Protein AF-A0A3B8HS08-F1 (afdb_monomer_lite)

Sequence (145 aa):
KSNIVFNYGSCTIPKHLRDIIITEYGIADVRGKPEKEVIAEMINIADSRFQKQLLAQAKKAGKIPLDYEIPPEYRNNTPERLQELLAPYQAQGYFPPFPFGTDFSPEDLQLAGSMKALNARLSSSPVKTVIGLLAELFRSIPASA

Radius of gyration: 22.44 Å; chains: 1; bounding box: 60×34×55 Å

Foldseek 3Di:
DWPQDLDDPDCPDDPQNDAWDDDPLGIQGCHPNQQQSSLLSSLLSIALVCSVVSVVVCVVVVRYDPPDDNPPSSNHRHPVVVCVVCVVVVVVVNDDVCNPDDPDDPVNVVVVVVVVVLVVCCVVPVVVSVVVVVVVVPDDDDPDD

pLDDT: mean 92.35, std 6.87, range [48.19, 98.38]

Secondary structure (DSSP, 8-state):
--SS-S--S--SS-GGG--EEEETTEEEE-TT--HHHHHHHHHHTS-HHHHHHHHHHHHHTTSS-TT----GGGTT--HHHHHHHHHHHHHTTSS-S-TT--S--HHHHHHHHHHHHHHHHHHH-HHHHHHHHHHHHTSPPPS--

Structure (mmCIF, N/CA/C/O backbone):
data_AF-A0A3B8HS08-F1
#
_entry.id   AF-A0A3B8HS08-F1
#
loop_
_atom_site.group_PDB
_atom_site.id
_atom_site.type_symbol
_atom_site.label_atom_id
_atom_site.label_alt_id
_atom_site.label_comp_id
_atom_site.label_asym_id
_atom_site.label_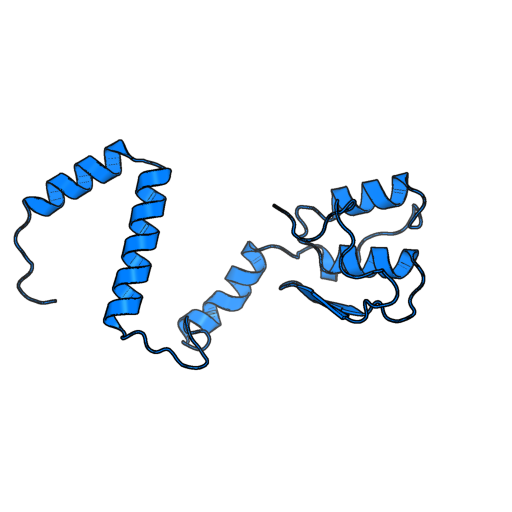entity_id
_atom_site.label_seq_id
_atom_site.pdbx_PDB_ins_code
_atom_site.Cartn_x
_atom_site.Cartn_y
_atom_site.Cartn_z
_atom_site.occupancy
_atom_site.B_iso_or_equiv
_atom_site.auth_seq_id
_atom_site.auth_comp_id
_atom_site.auth_asym_id
_atom_site.auth_atom_id
_atom_site.pdbx_PDB_model_num
ATOM 1 N N . LYS A 1 1 ? 7.173 6.626 0.787 1.00 82.06 1 LYS A N 1
ATOM 2 C CA . LYS A 1 1 ? 6.053 7.566 1.057 1.00 82.06 1 LYS A CA 1
ATOM 3 C C . LYS A 1 1 ? 4.760 6.775 0.898 1.00 82.06 1 LYS A C 1
ATOM 5 O O . LYS A 1 1 ? 4.703 6.012 -0.052 1.00 82.06 1 LYS A O 1
ATOM 10 N N . SER A 1 2 ? 3.798 6.890 1.816 1.00 89.94 2 SER A N 1
ATOM 11 C CA . SER A 1 2 ? 2.518 6.166 1.717 1.00 89.94 2 SER A CA 1
ATOM 12 C C . SER A 1 2 ? 1.505 6.946 0.879 1.00 89.94 2 SER A C 1
ATOM 14 O O . SER A 1 2 ? 1.434 8.170 1.011 1.00 89.94 2 SER A O 1
ATOM 16 N N . ASN A 1 3 ? 0.714 6.239 0.067 1.00 92.06 3 ASN A N 1
ATOM 17 C CA . ASN A 1 3 ? -0.454 6.802 -0.621 1.00 92.06 3 ASN A CA 1
ATOM 18 C C . ASN A 1 3 ? -1.690 6.843 0.292 1.00 92.06 3 ASN A C 1
ATOM 20 O O . ASN A 1 3 ? -2.518 7.742 0.168 1.00 92.06 3 ASN A O 1
ATOM 24 N N . ILE A 1 4 ? -1.790 5.914 1.249 1.00 95.12 4 ILE A N 1
ATOM 25 C CA . ILE A 1 4 ? -2.830 5.929 2.281 1.00 95.12 4 ILE A CA 1
ATOM 26 C C . ILE A 1 4 ? -2.312 6.731 3.472 1.00 95.12 4 ILE A C 1
ATOM 28 O O . ILE A 1 4 ? -1.302 6.384 4.091 1.00 95.12 4 ILE A O 1
ATOM 32 N N . VAL A 1 5 ? -3.003 7.826 3.773 1.00 94.44 5 VAL A N 1
ATOM 33 C CA . VAL A 1 5 ? -2.653 8.769 4.837 1.00 94.44 5 VAL A CA 1
ATOM 34 C C . VAL A 1 5 ? -3.840 8.969 5.766 1.00 94.44 5 VAL A C 1
ATOM 36 O O . VAL A 1 5 ? -4.988 8.932 5.332 1.00 94.44 5 VAL A O 1
ATOM 39 N N . PHE A 1 6 ? -3.563 9.211 7.046 1.00 93.88 6 PHE A N 1
ATOM 40 C CA . PHE A 1 6 ? -4.616 9.440 8.035 1.00 93.88 6 PHE A CA 1
ATOM 41 C C . PHE A 1 6 ? -5.350 10.770 7.810 1.00 93.88 6 PHE A C 1
ATOM 43 O O . PHE A 1 6 ? -6.572 10.823 7.881 1.00 93.88 6 PHE A O 1
ATOM 50 N N . ASN A 1 7 ? -4.604 11.830 7.478 1.00 89.25 7 ASN A N 1
ATOM 51 C CA . ASN A 1 7 ? -5.149 13.147 7.162 1.00 89.25 7 ASN A CA 1
ATOM 52 C C . ASN A 1 7 ? -4.743 13.546 5.743 1.00 89.25 7 ASN A C 1
ATOM 54 O O . ASN A 1 7 ? -3.553 13.600 5.428 1.00 89.25 7 ASN A O 1
ATOM 58 N N . TYR A 1 8 ? -5.731 13.854 4.907 1.00 87.56 8 TYR A N 1
ATOM 59 C CA . TYR A 1 8 ? -5.532 14.374 3.557 1.00 87.56 8 TYR A CA 1
ATOM 60 C C . TYR A 1 8 ? -5.967 15.842 3.508 1.00 87.56 8 TYR A C 1
ATOM 62 O O . TYR A 1 8 ? -7.052 16.178 3.974 1.00 87.56 8 TYR A O 1
ATOM 70 N N . GLY A 1 9 ? -5.105 16.715 2.980 1.00 83.25 9 GLY A N 1
ATOM 71 C CA . GLY A 1 9 ? -5.268 18.173 3.074 1.00 83.25 9 GLY A CA 1
ATOM 72 C C . GLY A 1 9 ? -6.376 18.778 2.207 1.00 83.25 9 GLY A C 1
ATOM 73 O O . GLY A 1 9 ? -6.766 19.913 2.455 1.00 83.25 9 GLY A O 1
ATOM 74 N N . SER A 1 10 ? -6.904 18.037 1.228 1.00 86.44 10 SER A N 1
ATOM 75 C CA . SER A 1 10 ? -7.900 18.551 0.278 1.00 86.44 10 SER A CA 1
ATOM 76 C C . SER A 1 10 ? -8.921 17.472 -0.062 1.00 86.44 10 SER A C 1
ATOM 78 O O . SER A 1 10 ? -8.574 16.489 -0.688 1.00 86.44 10 SER A O 1
ATOM 80 N N . CYS A 1 11 ? -10.194 17.600 0.304 1.00 84.44 11 CYS A N 1
ATOM 81 C CA . CYS A 1 11 ? -11.174 16.557 -0.022 1.00 84.44 11 CYS A CA 1
ATOM 82 C C . CYS A 1 11 ? -11.758 16.748 -1.433 1.00 84.44 11 CYS A C 1
ATOM 84 O O . CYS A 1 11 ? -12.715 17.498 -1.597 1.00 84.44 11 CYS A O 1
ATOM 86 N N . THR A 1 12 ? -11.210 16.063 -2.444 1.00 88.62 12 THR A N 1
ATOM 87 C CA . THR A 1 12 ? -11.779 16.074 -3.809 1.00 88.62 12 THR A CA 1
ATOM 88 C C . THR A 1 12 ? -12.966 15.117 -3.954 1.00 88.62 12 THR A C 1
ATOM 90 O O . THR A 1 12 ? -13.954 15.463 -4.590 1.00 88.62 12 THR A O 1
ATOM 93 N N . ILE A 1 13 ? -12.895 13.926 -3.341 1.00 89.88 13 ILE A N 1
ATOM 94 C CA . ILE A 1 13 ? -13.980 12.930 -3.348 1.00 89.88 13 ILE A CA 1
ATOM 95 C C . ILE A 1 13 ? -14.426 12.670 -1.902 1.00 89.88 13 ILE A C 1
ATOM 97 O O . ILE A 1 13 ? -13.644 12.111 -1.119 1.00 89.88 13 ILE A O 1
ATOM 101 N N . PRO A 1 14 ? -15.654 13.055 -1.510 1.00 89.12 14 PRO A N 1
ATOM 102 C CA . PRO A 1 14 ? -16.158 12.859 -0.157 1.00 89.12 14 PRO A CA 1
ATOM 103 C C . PRO A 1 14 ? -16.411 11.381 0.153 1.00 89.12 14 PRO A C 1
ATOM 105 O O . PRO A 1 14 ? -16.593 10.558 -0.739 1.00 89.12 14 PRO A O 1
ATOM 108 N N . LYS A 1 15 ? -16.454 11.043 1.449 1.00 86.50 15 LYS A N 1
ATOM 109 C CA . LYS A 1 15 ? -16.542 9.651 1.927 1.00 86.50 15 LYS A CA 1
ATOM 110 C C . LYS A 1 15 ? -17.718 8.847 1.355 1.00 86.50 15 LYS A C 1
ATOM 112 O O . LYS A 1 15 ? -17.576 7.653 1.166 1.00 86.50 15 LYS A O 1
ATOM 117 N N . HIS A 1 16 ? -18.852 9.493 1.084 1.00 88.69 16 HIS A N 1
ATOM 118 C CA . HIS A 1 16 ? -20.079 8.841 0.614 1.00 88.69 16 HIS A CA 1
ATOM 119 C C . HIS A 1 16 ? -20.091 8.563 -0.897 1.00 88.69 16 HIS A C 1
ATOM 121 O O . HIS A 1 16 ? -21.007 7.909 -1.372 1.00 88.69 16 HIS A O 1
ATOM 127 N N . LEU A 1 17 ? -19.098 9.063 -1.642 1.00 92.56 17 LEU A N 1
ATOM 128 C CA . LEU A 1 17 ? -18.910 8.775 -3.069 1.00 92.56 17 LEU A CA 1
ATOM 129 C C . LEU A 1 17 ? -17.775 7.771 -3.311 1.00 92.56 17 LEU A C 1
ATOM 131 O O . LEU A 1 17 ? -17.353 7.572 -4.447 1.00 92.56 17 LEU A O 1
ATOM 135 N N . ARG A 1 18 ? -17.225 7.185 -2.242 1.00 92.94 18 ARG A N 1
ATOM 136 C CA . ARG A 1 18 ? -16.176 6.170 -2.329 1.00 92.94 18 ARG A CA 1
ATOM 137 C C . ARG A 1 18 ? -16.827 4.807 -2.191 1.00 92.94 18 ARG A C 1
ATOM 139 O O . ARG A 1 18 ? -17.528 4.566 -1.215 1.00 92.94 18 ARG A O 1
ATOM 146 N N . ASP A 1 19 ? -16.535 3.942 -3.148 1.00 96.25 19 ASP A N 1
ATOM 147 C CA . ASP A 1 19 ? -17.073 2.588 -3.187 1.00 96.25 19 ASP A CA 1
ATOM 148 C C . ASP A 1 19 ? -15.962 1.556 -3.068 1.00 96.25 19 ASP A C 1
ATOM 150 O O . ASP A 1 19 ? -15.912 0.808 -2.103 1.00 96.25 19 ASP A O 1
ATOM 154 N N . ILE A 1 20 ? -15.051 1.551 -4.040 1.00 97.69 20 ILE A N 1
ATOM 155 C CA . ILE A 1 20 ? -13.972 0.577 -4.146 1.00 97.69 20 ILE A CA 1
ATOM 156 C C . ILE A 1 20 ? -12.654 1.337 -4.220 1.00 97.69 20 ILE A C 1
ATOM 158 O O . ILE A 1 20 ? -12.480 2.210 -5.074 1.00 97.69 20 ILE A O 1
ATOM 162 N N . ILE A 1 21 ? -11.727 1.011 -3.324 1.00 97.06 21 ILE A N 1
ATOM 163 C CA . ILE A 1 21 ? -10.361 1.529 -3.342 1.00 97.06 21 ILE A CA 1
ATOM 164 C C . ILE A 1 21 ? -9.433 0.363 -3.643 1.00 97.06 21 ILE A C 1
ATOM 166 O O . ILE A 1 21 ? -9.526 -0.689 -3.018 1.00 97.06 21 ILE A O 1
ATOM 170 N N . ILE A 1 22 ? -8.538 0.558 -4.604 1.00 97.88 22 ILE A N 1
ATOM 171 C CA . ILE A 1 22 ? -7.616 -0.475 -5.064 1.00 97.88 22 ILE A CA 1
ATOM 172 C C . ILE A 1 22 ? -6.194 0.036 -4.866 1.00 97.88 22 ILE A C 1
ATOM 174 O O . ILE A 1 22 ? -5.866 1.154 -5.270 1.00 97.88 22 ILE A O 1
ATOM 178 N N . THR A 1 23 ? -5.361 -0.793 -4.250 1.00 97.62 23 THR A N 1
ATOM 179 C CA . THR A 1 23 ? -3.902 -0.659 -4.267 1.00 97.62 23 THR A CA 1
ATOM 180 C C . THR A 1 23 ? -3.305 -1.914 -4.887 1.00 97.62 23 THR A C 1
ATOM 182 O O . THR A 1 23 ? -3.998 -2.896 -5.155 1.00 97.62 23 THR A O 1
ATOM 185 N N . GLU A 1 24 ? -1.993 -1.917 -5.078 1.00 95.50 24 GLU A N 1
ATOM 186 C CA . GLU A 1 24 ? -1.241 -3.114 -5.441 1.00 95.50 24 GLU A CA 1
ATOM 187 C C . GLU A 1 24 ? -1.346 -4.241 -4.392 1.00 95.50 24 GLU A C 1
ATOM 189 O O . GLU A 1 24 ? -1.027 -5.390 -4.691 1.00 95.50 24 GLU A O 1
ATOM 194 N N . TYR A 1 25 ? -1.803 -3.924 -3.174 1.00 96.88 25 TYR A N 1
ATOM 195 C CA . TYR A 1 25 ? -1.918 -4.867 -2.063 1.00 96.88 25 TYR A CA 1
ATOM 196 C C . TYR A 1 25 ? -3.321 -5.451 -1.883 1.00 96.88 25 TYR A C 1
ATOM 198 O O . TYR A 1 25 ? -3.486 -6.396 -1.115 1.00 96.88 25 TYR A O 1
ATOM 206 N N . GLY A 1 26 ? -4.338 -4.910 -2.559 1.00 96.81 26 GLY A N 1
ATOM 207 C CA . GLY A 1 26 ? -5.688 -5.450 -2.469 1.00 96.81 26 GLY A CA 1
ATOM 208 C C . GLY A 1 26 ? -6.793 -4.453 -2.786 1.00 96.81 26 GLY A C 1
ATOM 209 O O . GLY A 1 26 ? -6.570 -3.359 -3.307 1.00 96.81 26 GLY A O 1
ATOM 210 N N . ILE A 1 27 ? -8.012 -4.873 -2.456 1.00 98.19 27 ILE A N 1
ATOM 211 C CA . ILE A 1 27 ? -9.250 -4.154 -2.738 1.00 98.19 27 ILE A CA 1
ATOM 212 C C . ILE A 1 27 ? -9.971 -3.906 -1.415 1.00 98.19 27 ILE A C 1
ATOM 214 O O . ILE A 1 27 ? -10.312 -4.852 -0.712 1.00 98.19 27 ILE A O 1
ATOM 218 N N . ALA A 1 28 ? -10.221 -2.640 -1.104 1.00 97.94 28 ALA A N 1
ATOM 219 C CA . ALA A 1 28 ? -11.093 -2.225 -0.017 1.00 97.94 28 ALA A CA 1
ATOM 220 C C . ALA A 1 28 ? -12.460 -1.865 -0.598 1.00 97.94 28 ALA A C 1
ATOM 222 O O . ALA A 1 28 ? -12.619 -0.819 -1.235 1.00 97.94 28 ALA A O 1
ATOM 223 N N . ASP A 1 29 ? -13.449 -2.723 -0.363 1.00 97.56 29 ASP A N 1
ATOM 224 C CA . ASP A 1 29 ? -14.852 -2.368 -0.561 1.00 97.56 29 ASP A CA 1
ATOM 225 C C . ASP A 1 29 ? -15.326 -1.582 0.661 1.00 97.56 29 ASP A C 1
ATOM 227 O O . ASP A 1 29 ? -15.301 -2.095 1.778 1.00 97.56 29 ASP A O 1
ATOM 231 N N . VAL A 1 30 ? -15.712 -0.325 0.472 1.00 97.25 30 VAL A N 1
ATOM 232 C CA . VAL A 1 30 ? -16.140 0.582 1.546 1.00 97.25 30 VAL A CA 1
ATOM 233 C C . VAL A 1 30 ? -17.583 1.050 1.374 1.00 97.25 30 VAL A C 1
ATOM 235 O O . VAL A 1 30 ? -18.071 1.842 2.189 1.00 97.25 30 VAL A O 1
ATOM 238 N N . ARG A 1 31 ? -18.282 0.574 0.337 1.00 96.00 31 ARG A N 1
ATOM 239 C CA . ARG A 1 31 ? -19.624 1.047 -0.005 1.00 96.00 31 ARG A CA 1
ATOM 240 C C . ARG A 1 31 ? -20.597 0.754 1.135 1.00 96.00 31 ARG A C 1
ATOM 242 O O . ARG A 1 31 ? -20.811 -0.390 1.520 1.00 96.00 31 ARG A O 1
ATOM 249 N N . GLY A 1 32 ? -21.202 1.809 1.678 1.00 94.00 32 GLY A N 1
ATOM 250 C CA . GLY A 1 32 ? -22.189 1.701 2.757 1.00 94.00 32 GLY A CA 1
ATOM 251 C C . GLY A 1 32 ? -21.636 1.193 4.096 1.00 94.00 32 GLY A C 1
ATOM 252 O O . GLY A 1 32 ? -22.420 0.995 5.023 1.00 94.00 32 GLY A O 1
ATOM 253 N N . LYS A 1 33 ? -20.315 1.005 4.232 1.00 95.62 33 LYS A N 1
ATOM 254 C CA . LYS A 1 33 ? -19.707 0.508 5.471 1.00 95.62 33 LYS A CA 1
ATOM 255 C C . LYS A 1 33 ? -19.639 1.600 6.548 1.00 95.62 33 LYS A C 1
ATOM 257 O O . LYS A 1 33 ? -19.421 2.778 6.238 1.00 95.62 33 LYS A O 1
ATOM 262 N N . PRO A 1 34 ? -19.787 1.243 7.837 1.00 95.25 34 PRO A N 1
ATOM 263 C CA . PRO A 1 34 ? -19.567 2.175 8.935 1.00 95.25 34 PRO A CA 1
ATOM 264 C C . PRO A 1 34 ? -18.097 2.605 9.001 1.00 95.25 34 PRO A C 1
ATOM 266 O O . PRO A 1 34 ? -17.194 1.870 8.610 1.00 95.25 34 PRO A O 1
ATOM 269 N N . GLU A 1 35 ? -17.839 3.789 9.562 1.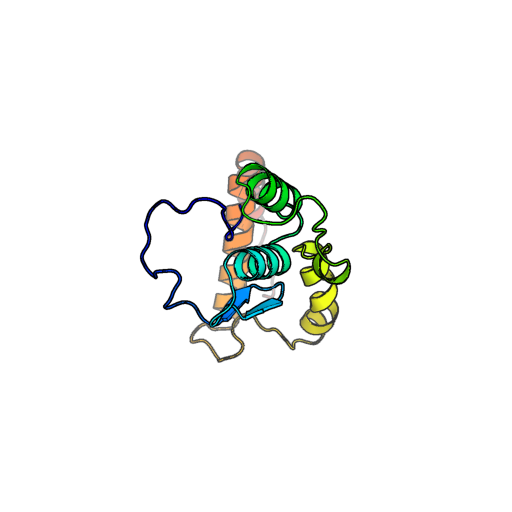00 94.19 35 GLU A N 1
ATOM 270 C CA . GLU A 1 35 ? -16.507 4.418 9.566 1.00 94.19 35 GLU A CA 1
ATOM 271 C C . GLU A 1 35 ? -15.392 3.495 10.096 1.00 94.19 35 GLU A C 1
ATOM 273 O O . GLU A 1 35 ? -14.313 3.453 9.511 1.00 94.19 35 GLU A O 1
ATOM 278 N N . LYS A 1 36 ? -15.666 2.704 11.145 1.00 96.88 36 LYS A N 1
ATOM 279 C CA . LYS A 1 36 ? -14.705 1.737 11.707 1.00 96.88 36 LYS A CA 1
ATOM 280 C C . LYS A 1 36 ? -14.260 0.679 10.689 1.00 96.88 36 LYS A C 1
ATOM 282 O O . LYS A 1 36 ? -13.092 0.309 10.662 1.00 96.88 36 LYS A O 1
ATOM 287 N N . GLU A 1 37 ? -15.188 0.205 9.858 1.00 97.44 37 GLU A N 1
ATOM 288 C CA . GLU A 1 37 ? -14.932 -0.824 8.851 1.00 97.44 37 GLU A CA 1
ATOM 289 C C . GLU A 1 37 ? -14.220 -0.207 7.657 1.00 97.44 37 GLU A C 1
ATOM 291 O O . GLU A 1 37 ? -13.226 -0.754 7.206 1.00 97.44 37 GLU A O 1
ATOM 296 N N . VAL A 1 38 ? -14.628 0.990 7.225 1.00 96.94 38 VAL A N 1
ATOM 297 C CA . VAL A 1 38 ? -13.894 1.746 6.197 1.00 96.94 38 VAL A CA 1
ATOM 298 C C . VAL A 1 38 ? -12.429 1.926 6.600 1.00 96.94 38 VAL A C 1
ATOM 300 O O . VAL A 1 38 ? -11.533 1.717 5.790 1.00 96.94 38 VAL A O 1
ATOM 303 N N . ILE A 1 39 ? -12.161 2.285 7.857 1.00 97.12 39 ILE A N 1
ATOM 304 C CA . ILE A 1 39 ? -10.791 2.450 8.356 1.00 97.12 39 ILE A CA 1
ATOM 305 C C . ILE A 1 39 ? -10.039 1.118 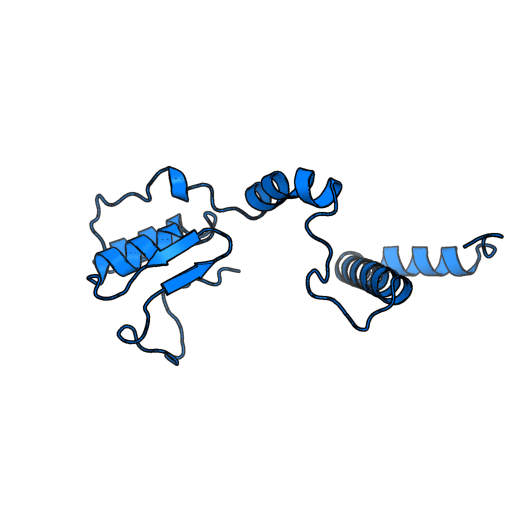8.382 1.00 97.12 39 ILE A C 1
ATOM 307 O O . ILE A 1 39 ? -8.884 1.082 7.960 1.00 97.12 39 ILE A O 1
ATOM 311 N N . ALA A 1 40 ? -10.675 0.041 8.847 1.00 98.12 40 ALA A N 1
ATOM 312 C CA . ALA A 1 40 ? -10.092 -1.298 8.837 1.00 98.12 40 ALA A CA 1
ATOM 313 C C . ALA A 1 40 ? -9.693 -1.727 7.414 1.00 98.12 40 ALA A C 1
ATOM 315 O O . ALA A 1 40 ? -8.533 -2.059 7.183 1.00 98.12 40 ALA A O 1
ATOM 316 N N . GLU A 1 41 ? -10.612 -1.617 6.454 1.00 98.06 41 GLU A N 1
ATOM 317 C CA . GLU A 1 41 ? -10.394 -1.960 5.043 1.00 98.06 41 GLU A CA 1
ATOM 318 C C . GLU A 1 41 ? -9.260 -1.132 4.422 1.00 98.06 41 GLU A C 1
ATOM 320 O O . GLU A 1 4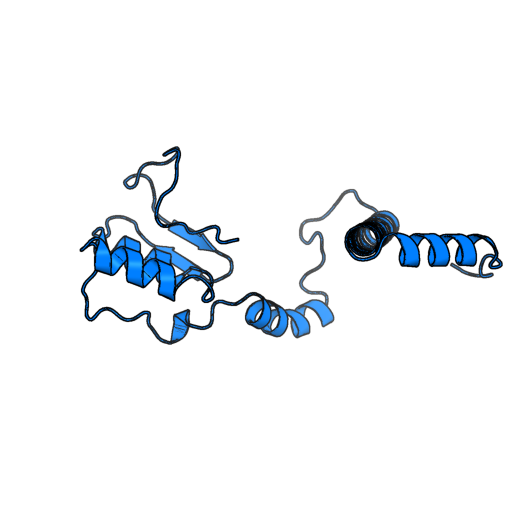1 ? -8.348 -1.675 3.801 1.00 98.06 41 GLU A O 1
ATOM 325 N N . MET A 1 42 ? -9.247 0.183 4.661 1.00 97.81 42 MET A N 1
ATOM 326 C CA . MET A 1 42 ? -8.186 1.067 4.165 1.00 97.81 42 MET A CA 1
ATOM 327 C C . MET A 1 42 ? -6.811 0.732 4.765 1.00 97.81 42 MET A C 1
ATOM 329 O O . MET A 1 42 ? -5.801 0.835 4.071 1.00 97.81 42 MET A O 1
ATOM 333 N N . ILE A 1 43 ? -6.742 0.332 6.039 1.00 98.06 43 ILE A N 1
ATOM 334 C CA . ILE A 1 43 ? -5.489 -0.120 6.665 1.00 98.06 43 ILE A CA 1
ATOM 335 C C . ILE A 1 43 ? -5.054 -1.471 6.077 1.00 98.06 43 ILE A C 1
ATOM 337 O O . ILE A 1 43 ? -3.864 -1.672 5.823 1.00 98.06 43 ILE A O 1
ATOM 341 N N . ASN A 1 44 ? -5.998 -2.375 5.819 1.00 98.38 44 ASN A N 1
ATOM 342 C CA . ASN A 1 44 ? -5.726 -3.706 5.278 1.00 98.38 44 ASN A CA 1
ATOM 343 C C . ASN A 1 44 ? -5.110 -3.660 3.873 1.00 98.38 44 ASN A C 1
ATOM 345 O O . ASN A 1 44 ? -4.289 -4.511 3.556 1.00 98.38 44 ASN A O 1
ATOM 349 N N . ILE A 1 45 ? -5.418 -2.641 3.064 1.00 98.06 45 ILE A N 1
ATOM 350 C CA . ILE A 1 45 ? -4.811 -2.444 1.733 1.00 98.06 45 ILE A CA 1
ATOM 351 C C . ILE A 1 45 ? -3.640 -1.443 1.723 1.00 98.06 45 ILE A C 1
ATOM 353 O O . ILE A 1 45 ? -3.146 -1.064 0.658 1.00 98.06 45 ILE A O 1
ATOM 357 N N . ALA A 1 46 ? -3.194 -0.981 2.895 1.00 98.06 46 ALA A N 1
ATOM 358 C CA . ALA A 1 46 ? -2.022 -0.121 3.019 1.00 98.06 46 ALA A CA 1
ATOM 359 C C . ALA A 1 46 ? -0.723 -0.933 3.020 1.00 98.06 46 ALA A C 1
ATOM 361 O O . ALA A 1 46 ? -0.690 -2.082 3.458 1.00 98.06 46 ALA A O 1
ATOM 362 N N . ASP A 1 47 ? 0.367 -0.288 2.605 1.00 97.94 47 ASP A N 1
ATOM 363 C CA . ASP A 1 47 ? 1.721 -0.821 2.749 1.00 97.94 47 ASP A CA 1
ATOM 364 C C . ASP A 1 47 ? 2.039 -1.077 4.236 1.00 97.94 47 ASP A C 1
ATOM 366 O O . ASP A 1 47 ? 1.864 -0.204 5.103 1.00 97.94 47 ASP A O 1
ATOM 370 N N . SER A 1 48 ? 2.514 -2.285 4.540 1.00 97.62 48 SER A N 1
ATOM 371 C CA . SER A 1 48 ? 2.744 -2.770 5.902 1.00 97.62 48 SER A CA 1
ATOM 372 C C . SER A 1 48 ? 3.769 -1.956 6.683 1.00 97.62 48 SER A C 1
ATOM 374 O O . SER A 1 48 ? 3.704 -1.915 7.916 1.00 97.62 48 SER A O 1
ATOM 376 N N . ARG A 1 49 ? 4.654 -1.218 6.001 1.00 97.38 49 ARG A N 1
ATOM 377 C CA . ARG A 1 49 ? 5.584 -0.273 6.642 1.00 97.38 49 ARG A CA 1
ATOM 378 C C . ARG A 1 49 ? 4.850 0.863 7.364 1.00 97.38 49 ARG A C 1
ATOM 380 O O . ARG A 1 49 ? 5.396 1.430 8.308 1.00 97.38 49 ARG A O 1
ATOM 387 N N . PHE A 1 50 ? 3.613 1.177 6.965 1.00 97.81 50 PHE A N 1
ATOM 388 C CA . PHE A 1 50 ? 2.808 2.278 7.517 1.00 97.81 50 PHE A CA 1
ATOM 389 C C . PHE A 1 50 ? 1.566 1.811 8.287 1.00 97.81 50 PHE A C 1
ATOM 391 O O . PHE A 1 50 ? 1.019 2.570 9.090 1.00 97.81 50 PHE A O 1
ATOM 398 N N . GLN A 1 51 ? 1.144 0.558 8.104 1.00 98.00 51 GLN A N 1
ATOM 399 C CA . GLN A 1 51 ? -0.027 -0.040 8.753 1.00 98.00 51 GLN A CA 1
ATOM 400 C C . GLN A 1 51 ? -0.076 0.168 10.274 1.00 98.00 51 GLN A C 1
ATOM 402 O O . GLN A 1 51 ? -1.092 0.614 10.809 1.00 98.00 51 GLN A O 1
ATOM 407 N N . LYS A 1 52 ? 1.033 -0.094 10.981 1.00 97.62 52 LYS A N 1
ATOM 408 C CA . LYS A 1 52 ? 1.098 0.063 12.448 1.00 97.62 52 LYS A CA 1
ATOM 409 C C . LYS A 1 52 ? 0.849 1.507 12.886 1.00 97.62 52 LYS A C 1
ATOM 411 O O . LYS A 1 52 ? 0.124 1.744 13.850 1.00 97.62 52 LYS A O 1
ATOM 416 N N . GLN A 1 53 ? 1.432 2.468 12.169 1.00 97.69 53 GLN A N 1
ATOM 417 C CA . GLN A 1 53 ? 1.256 3.889 12.456 1.00 97.69 53 GLN A CA 1
ATOM 418 C C . GLN A 1 53 ? -0.194 4.326 12.208 1.00 97.69 53 GLN A C 1
ATOM 420 O O . GLN A 1 53 ? -0.775 4.999 13.060 1.00 97.69 53 GLN A O 1
ATOM 425 N N . LEU A 1 54 ? -0.785 3.921 11.079 1.00 98.06 54 LEU A N 1
ATOM 426 C CA . LEU A 1 54 ? -2.178 4.231 10.741 1.00 98.06 54 LEU A CA 1
ATOM 427 C C . LEU A 1 54 ? -3.147 3.657 11.782 1.00 98.06 54 LEU A C 1
ATOM 429 O O . LEU A 1 54 ? -4.037 4.366 12.253 1.00 98.06 54 LEU A O 1
ATOM 433 N N . LEU A 1 55 ? -2.930 2.408 12.204 1.00 98.31 55 LEU A N 1
ATOM 434 C CA . LEU A 1 55 ? -3.741 1.777 13.240 1.00 98.31 55 LEU A CA 1
ATOM 435 C C . LEU A 1 55 ? -3.637 2.517 14.577 1.00 98.31 55 LEU A C 1
ATOM 437 O O . LEU A 1 55 ? -4.653 2.780 15.219 1.00 98.31 55 LEU A O 1
ATOM 441 N N . ALA A 1 56 ? -2.425 2.888 14.994 1.00 98.19 56 ALA A N 1
ATOM 442 C CA . ALA A 1 56 ? -2.220 3.642 16.228 1.00 98.19 56 ALA A CA 1
ATOM 443 C C . ALA A 1 56 ? -2.931 5.007 16.190 1.00 98.19 56 ALA A C 1
ATOM 445 O O . ALA A 1 56 ? -3.558 5.406 17.172 1.00 98.19 56 ALA A O 1
ATOM 446 N N . GLN A 1 57 ? -2.883 5.704 15.050 1.00 98.25 57 GLN A N 1
ATOM 447 C CA . GLN A 1 57 ? -3.596 6.969 14.852 1.00 98.25 57 GLN A CA 1
ATOM 448 C C . GLN A 1 57 ? -5.120 6.784 14.917 1.00 98.25 57 GLN A C 1
ATOM 450 O O . GLN A 1 57 ? -5.793 7.550 15.608 1.00 98.25 57 GLN A O 1
ATOM 455 N N . ALA A 1 58 ? -5.659 5.740 14.281 1.00 98.00 58 ALA A N 1
ATOM 456 C CA . ALA A 1 58 ? -7.086 5.424 14.321 1.00 98.00 58 ALA A CA 1
ATOM 457 C C . ALA A 1 58 ? -7.577 5.069 15.734 1.00 98.00 58 ALA A C 1
ATOM 459 O O . ALA A 1 58 ? -8.616 5.578 16.165 1.00 98.00 58 ALA A O 1
ATOM 460 N N . LYS A 1 59 ? -6.809 4.260 16.479 1.00 98.31 59 LYS A N 1
ATOM 461 C CA . LYS A 1 59 ? -7.097 3.929 17.885 1.00 98.31 59 LYS A CA 1
ATOM 462 C C . LYS A 1 59 ? -7.082 5.180 18.759 1.00 98.31 59 LYS A C 1
ATOM 464 O O . LYS A 1 59 ? -8.029 5.423 19.500 1.00 98.31 59 LYS A O 1
ATOM 469 N N . LYS A 1 60 ? -6.053 6.024 18.617 1.00 98.12 60 LYS A N 1
ATOM 470 C CA . LYS A 1 60 ? -5.938 7.293 19.356 1.00 98.12 60 LYS A CA 1
ATOM 471 C C . LYS A 1 60 ? -7.112 8.240 19.084 1.00 98.12 60 LYS A C 1
ATOM 473 O O . LYS A 1 60 ? -7.529 8.957 19.985 1.00 98.12 60 LYS A O 1
ATOM 478 N N . ALA A 1 61 ? -7.641 8.244 17.863 1.00 97.50 61 ALA A N 1
ATOM 479 C CA . ALA A 1 61 ? -8.794 9.058 17.484 1.00 97.50 61 ALA A CA 1
ATOM 480 C C . ALA A 1 61 ? -10.151 8.456 17.904 1.00 97.50 61 ALA A C 1
ATOM 482 O O . ALA A 1 61 ? -11.183 9.068 17.636 1.00 97.50 61 ALA A O 1
ATOM 483 N N . GLY A 1 62 ? -10.175 7.261 18.511 1.00 97.69 62 GLY A N 1
ATOM 484 C CA . GLY A 1 62 ? -11.415 6.564 18.871 1.00 97.69 62 GLY A CA 1
ATOM 485 C C . GLY A 1 62 ? -12.230 6.099 17.660 1.00 97.69 62 GLY A C 1
ATOM 486 O O . GLY A 1 62 ? -13.441 5.926 17.757 1.00 97.69 62 GLY A O 1
ATOM 487 N N . LYS A 1 63 ? -11.581 5.936 16.501 1.00 96.88 63 LYS A N 1
ATOM 488 C CA . LYS A 1 63 ? -12.237 5.631 15.220 1.00 96.88 63 LYS A CA 1
ATOM 489 C C . LYS A 1 63 ? -12.301 4.135 14.901 1.00 96.88 63 LYS A C 1
ATOM 491 O O . LYS A 1 63 ? -12.986 3.732 13.966 1.00 96.88 63 LYS A O 1
ATOM 496 N N . ILE A 1 64 ? -11.590 3.318 15.675 1.00 97.56 64 ILE A N 1
ATOM 497 C CA . ILE A 1 64 ? -11.565 1.859 15.575 1.00 97.56 64 ILE A CA 1
ATOM 498 C C . ILE A 1 64 ? -11.409 1.260 16.986 1.00 97.56 64 ILE A C 1
ATOM 500 O O . ILE A 1 64 ? -10.792 1.914 17.836 1.00 97.56 64 ILE A O 1
ATOM 504 N N . PRO A 1 65 ? -11.950 0.058 17.265 1.00 97.44 65 PRO A N 1
ATOM 505 C CA . PRO A 1 65 ? -11.789 -0.591 18.564 1.00 97.44 65 PRO A CA 1
ATOM 506 C C . PRO A 1 65 ? -10.320 -0.772 18.979 1.00 97.44 65 PRO A C 1
ATOM 508 O O . PRO A 1 65 ? -9.438 -1.006 18.149 1.00 97.44 65 PRO A O 1
ATOM 511 N N . LEU A 1 66 ? -10.041 -0.652 20.281 1.00 97.44 66 LEU A N 1
ATOM 512 C CA . LEU A 1 66 ? -8.676 -0.760 20.817 1.00 97.44 66 LEU A CA 1
ATOM 513 C C . LEU A 1 66 ? -8.104 -2.177 20.705 1.00 97.44 66 LEU A C 1
ATOM 515 O O . LEU A 1 66 ? -6.886 -2.334 20.616 1.00 97.44 66 LEU A O 1
ATOM 519 N N . ASP A 1 67 ? -8.972 -3.177 20.673 1.00 97.56 67 ASP A N 1
ATOM 520 C CA . ASP A 1 67 ? -8.679 -4.595 20.479 1.00 97.56 67 ASP A CA 1
ATOM 521 C C . ASP A 1 67 ? -8.580 -4.993 19.000 1.00 97.56 67 ASP A C 1
ATOM 523 O O . ASP A 1 67 ? -8.145 -6.100 18.702 1.00 97.56 67 ASP A O 1
ATOM 527 N N . TYR A 1 68 ? -8.908 -4.097 18.059 1.00 97.81 68 TYR A N 1
ATOM 528 C CA . TYR A 1 68 ? -8.735 -4.396 16.641 1.00 97.81 68 TYR A CA 1
ATOM 529 C C . TYR A 1 68 ? -7.262 -4.659 16.321 1.00 97.81 68 TYR A C 1
ATOM 531 O O . TYR A 1 68 ? -6.374 -3.839 16.610 1.00 97.81 68 TYR A O 1
ATOM 539 N N . GLU A 1 69 ? -7.028 -5.771 15.638 1.00 97.88 69 GLU A N 1
ATOM 540 C CA . GLU A 1 69 ? -5.767 -6.099 15.003 1.00 97.88 69 GLU A CA 1
ATOM 541 C C . GLU A 1 69 ? -5.960 -6.242 13.498 1.00 97.88 69 GLU A C 1
ATOM 543 O O . GLU A 1 69 ? -6.972 -6.752 13.029 1.00 97.88 69 GLU A O 1
ATOM 548 N N . ILE A 1 70 ? -4.949 -5.828 12.735 1.00 98.19 70 ILE A N 1
ATOM 549 C CA . ILE A 1 70 ? -4.913 -6.059 11.289 1.00 98.19 70 ILE A CA 1
ATOM 550 C C . ILE A 1 70 ? -4.888 -7.575 11.068 1.00 98.19 70 ILE A C 1
ATOM 552 O O . ILE A 1 70 ? -4.025 -8.220 11.667 1.00 98.19 70 ILE A O 1
ATOM 556 N N . PRO A 1 71 ? -5.768 -8.169 10.252 1.00 98.12 71 PRO A N 1
ATOM 557 C CA . PRO A 1 71 ? -5.738 -9.608 10.008 1.00 98.12 71 PRO A CA 1
ATOM 558 C C . PRO A 1 71 ? -4.388 -10.076 9.421 1.00 98.12 71 PRO A C 1
ATOM 560 O O . PRO A 1 71 ? -3.761 -9.315 8.675 1.00 98.12 71 PRO A O 1
ATOM 563 N N . PRO A 1 72 ? -3.883 -11.274 9.784 1.00 97.69 72 PRO A N 1
ATOM 564 C CA . PRO A 1 72 ? -2.552 -11.753 9.391 1.00 97.69 72 PRO A CA 1
ATOM 565 C C . PRO A 1 72 ? -2.255 -11.689 7.888 1.00 97.69 72 PRO A C 1
ATOM 567 O O . PRO A 1 72 ? -1.133 -11.358 7.501 1.00 97.69 72 PRO A O 1
ATOM 570 N N . GLU A 1 73 ? -3.255 -11.952 7.054 1.00 96.56 73 GLU A N 1
ATOM 571 C CA . GLU A 1 73 ? -3.176 -11.944 5.594 1.00 96.56 73 GLU A CA 1
ATOM 572 C C . GLU A 1 73 ? -2.782 -10.578 5.008 1.00 96.56 73 GLU A C 1
ATOM 574 O O . GLU A 1 73 ? -2.151 -10.532 3.954 1.00 96.56 73 GLU A O 1
ATOM 579 N N . TYR A 1 74 ? -3.053 -9.481 5.722 1.00 97.75 74 TYR A N 1
ATOM 580 C CA . TYR A 1 74 ? -2.730 -8.117 5.288 1.00 97.75 74 TYR A CA 1
ATOM 581 C C . TYR A 1 74 ? -1.410 -7.587 5.860 1.00 97.75 74 TYR A C 1
ATOM 583 O O . TYR A 1 74 ? -0.994 -6.478 5.532 1.00 97.75 74 TYR A O 1
ATOM 591 N N . ARG A 1 75 ? -0.730 -8.337 6.739 1.00 96.88 75 ARG A N 1
ATOM 592 C CA . ARG A 1 75 ? 0.470 -7.855 7.457 1.00 96.88 75 ARG A CA 1
ATOM 593 C C . ARG A 1 75 ? 1.766 -7.937 6.641 1.00 96.88 75 ARG A C 1
ATOM 595 O O . ARG A 1 75 ? 2.826 -7.604 7.170 1.00 96.88 75 ARG A O 1
ATOM 602 N N . ASN A 1 76 ? 1.699 -8.398 5.392 1.00 96.75 76 ASN A N 1
ATOM 603 C CA . ASN A 1 76 ? 2.853 -8.540 4.502 1.00 96.75 76 ASN A CA 1
ATOM 604 C C . ASN A 1 76 ? 2.659 -7.790 3.171 1.00 96.75 76 ASN A C 1
ATOM 606 O O . ASN A 1 76 ? 3.078 -8.247 2.115 1.00 96.75 76 ASN A O 1
ATOM 610 N N . ASN A 1 77 ? 2.006 -6.634 3.215 1.00 97.12 77 ASN A N 1
ATOM 611 C CA . ASN A 1 77 ? 1.831 -5.738 2.080 1.00 97.12 77 ASN A CA 1
ATOM 612 C C . ASN A 1 77 ? 3.114 -4.935 1.849 1.00 97.12 77 ASN A C 1
ATOM 614 O O . ASN A 1 77 ? 3.222 -3.784 2.274 1.00 97.12 77 ASN A O 1
ATOM 618 N N . THR A 1 78 ? 4.119 -5.556 1.236 1.00 96.75 78 THR A N 1
ATOM 619 C CA . THR A 1 78 ? 5.424 -4.928 1.000 1.00 96.75 78 THR A CA 1
ATOM 620 C C . THR A 1 78 ? 5.794 -4.930 -0.483 1.00 96.75 78 THR A C 1
ATOM 622 O O . THR A 1 78 ? 5.460 -5.880 -1.202 1.00 96.75 78 THR A O 1
ATOM 625 N N . PRO A 1 79 ? 6.503 -3.891 -0.966 1.00 95.62 79 PRO A N 1
ATOM 626 C CA . PRO A 1 79 ? 7.031 -3.883 -2.327 1.00 95.62 79 PRO A CA 1
ATOM 627 C C . PRO A 1 79 ? 7.905 -5.102 -2.627 1.00 95.62 79 PRO A C 1
ATOM 629 O O . PRO A 1 79 ? 7.836 -5.649 -3.723 1.00 95.62 79 PRO A O 1
ATOM 632 N N . GLU A 1 80 ? 8.697 -5.545 -1.651 1.00 96.44 80 GLU A N 1
ATOM 633 C CA . GLU A 1 80 ? 9.621 -6.671 -1.787 1.00 96.44 80 GLU A CA 1
ATOM 634 C C . GLU A 1 80 ? 8.862 -7.983 -2.031 1.00 96.44 80 GLU A C 1
ATOM 636 O O . GLU A 1 80 ? 9.172 -8.699 -2.981 1.00 96.44 80 GLU A O 1
ATOM 641 N N . ARG A 1 81 ? 7.787 -8.245 -1.272 1.00 96.31 81 ARG A N 1
ATOM 642 C CA . ARG A 1 81 ? 6.919 -9.413 -1.501 1.00 96.31 81 ARG A CA 1
ATOM 643 C C . ARG A 1 81 ? 6.325 -9.400 -2.907 1.00 96.31 81 ARG A C 1
ATOM 645 O O . ARG A 1 81 ? 6.261 -10.443 -3.552 1.00 96.31 81 ARG A O 1
ATOM 652 N N . LEU A 1 82 ? 5.841 -8.246 -3.372 1.00 95.00 82 LEU A N 1
ATOM 653 C CA . LEU A 1 82 ? 5.263 -8.139 -4.714 1.00 95.00 82 LEU A CA 1
ATOM 654 C C . LEU A 1 82 ? 6.318 -8.378 -5.796 1.00 95.00 82 LEU A C 1
ATOM 656 O O . LEU A 1 82 ? 6.037 -9.066 -6.772 1.00 95.00 82 LEU A O 1
ATOM 660 N N . GLN A 1 83 ? 7.534 -7.863 -5.615 1.00 95.06 83 GLN A N 1
ATOM 661 C CA . GLN A 1 83 ? 8.643 -8.122 -6.535 1.00 95.06 83 GLN A CA 1
ATOM 662 C C . GLN A 1 83 ? 8.985 -9.612 -6.596 1.00 95.06 83 GLN A C 1
ATOM 664 O O . GLN A 1 83 ? 9.071 -10.165 -7.690 1.00 95.06 83 GLN A O 1
ATOM 669 N N . GLU A 1 84 ? 9.111 -10.277 -5.447 1.00 96.44 84 GLU A N 1
ATOM 670 C CA . GLU A 1 84 ? 9.367 -11.721 -5.371 1.00 96.44 84 GLU A CA 1
ATOM 671 C C . GLU A 1 84 ? 8.250 -12.536 -6.031 1.00 96.44 84 GLU A C 1
ATOM 673 O O . GLU A 1 84 ? 8.523 -13.456 -6.802 1.00 96.44 84 GLU A O 1
ATOM 678 N N . LEU A 1 85 ? 6.991 -12.168 -5.777 1.00 95.38 85 LEU A N 1
ATOM 679 C CA . LEU A 1 85 ? 5.825 -12.826 -6.362 1.00 95.38 85 LEU A CA 1
ATOM 680 C C . LEU A 1 85 ? 5.797 -12.688 -7.890 1.00 95.38 85 LEU A C 1
ATOM 682 O O . LEU A 1 85 ? 5.439 -13.636 -8.587 1.00 95.38 85 LEU A O 1
ATOM 686 N N . LEU A 1 86 ? 6.150 -11.511 -8.413 1.00 94.69 86 LEU A N 1
ATOM 687 C CA . LEU A 1 86 ? 6.063 -11.200 -9.840 1.00 94.69 86 LEU A CA 1
ATOM 688 C C . LEU A 1 86 ? 7.297 -11.647 -10.636 1.00 94.69 86 LEU A C 1
ATOM 690 O O . LEU A 1 86 ? 7.171 -11.891 -11.838 1.00 94.69 86 LEU A O 1
ATOM 694 N N . ALA A 1 87 ? 8.467 -11.786 -10.006 1.00 95.19 87 ALA A N 1
ATOM 695 C CA . ALA A 1 87 ? 9.729 -12.074 -10.691 1.00 95.19 87 ALA A CA 1
ATOM 696 C C . ALA A 1 87 ? 9.694 -13.331 -11.592 1.00 95.19 87 ALA A C 1
ATOM 698 O O . ALA A 1 87 ? 10.122 -13.229 -12.745 1.00 95.19 87 ALA A O 1
ATOM 699 N N . PRO A 1 88 ? 9.131 -14.487 -11.174 1.00 96.44 88 PRO A N 1
ATOM 700 C CA . PRO A 1 88 ? 9.029 -15.662 -12.046 1.00 96.44 88 PRO A CA 1
ATOM 701 C C . PRO A 1 88 ? 8.196 -15.426 -13.311 1.00 96.44 88 PRO A C 1
ATOM 703 O O . PRO A 1 88 ? 8.484 -15.999 -14.360 1.00 96.44 88 PRO A O 1
ATOM 706 N N . TYR A 1 89 ? 7.162 -14.591 -13.228 1.00 94.94 89 TYR A N 1
ATOM 707 C CA . TYR A 1 89 ? 6.275 -14.280 -14.351 1.00 94.94 89 TYR A CA 1
ATOM 708 C C . TYR A 1 89 ? 6.877 -13.218 -15.274 1.00 94.94 89 TYR A C 1
ATOM 710 O O . TYR A 1 89 ? 6.714 -13.288 -16.491 1.00 94.94 89 TYR A O 1
ATOM 718 N N . GLN A 1 90 ? 7.621 -12.264 -14.707 1.00 92.38 90 GLN A N 1
ATOM 719 C CA . GLN A 1 90 ? 8.429 -11.317 -15.476 1.00 92.38 90 GLN A CA 1
ATOM 720 C C . GLN A 1 90 ? 9.506 -12.049 -16.283 1.00 92.38 90 GLN A C 1
ATOM 722 O O . GLN A 1 90 ? 9.663 -11.770 -17.467 1.00 92.38 90 GLN A O 1
ATOM 727 N N . ALA A 1 91 ? 10.180 -13.037 -15.684 1.00 93.44 91 ALA A N 1
ATOM 728 C CA . ALA A 1 91 ? 11.162 -13.873 -16.377 1.00 93.44 91 ALA A CA 1
ATOM 729 C C . ALA A 1 91 ? 10.547 -14.709 -17.518 1.00 93.44 91 ALA A C 1
ATOM 731 O O . ALA A 1 91 ? 11.222 -14.996 -18.501 1.00 93.44 91 ALA A O 1
ATOM 732 N N . GLN A 1 92 ? 9.261 -15.062 -17.411 1.00 95.38 92 GLN A N 1
ATOM 733 C CA . GLN A 1 92 ? 8.490 -15.723 -18.474 1.00 95.38 92 GLN A CA 1
ATOM 734 C C . GLN A 1 92 ? 7.960 -14.750 -19.544 1.00 95.38 92 GLN A C 1
ATOM 736 O O . GLN A 1 92 ? 7.359 -15.188 -20.520 1.00 95.38 92 GLN A O 1
ATOM 741 N N . GLY A 1 93 ? 8.164 -13.439 -19.378 1.00 91.88 93 GLY A N 1
ATOM 742 C CA . GLY A 1 93 ? 7.729 -12.421 -20.334 1.00 91.88 93 GLY A CA 1
ATOM 743 C C . GLY A 1 93 ? 6.259 -12.003 -20.223 1.00 91.88 93 GLY A C 1
ATOM 744 O O . GLY A 1 93 ? 5.784 -11.274 -21.088 1.00 91.88 93 GLY A O 1
ATOM 745 N N . TYR A 1 94 ? 5.528 -12.404 -19.174 1.00 92.06 94 TYR A N 1
ATOM 746 C CA . TYR A 1 94 ? 4.097 -12.076 -19.035 1.00 92.06 94 TYR A CA 1
ATOM 747 C C . TYR A 1 94 ? 3.810 -10.604 -18.729 1.00 92.06 94 TYR A C 1
ATOM 749 O O . TYR A 1 94 ? 2.712 -10.122 -18.998 1.00 92.06 94 TYR A O 1
ATOM 757 N N . PHE A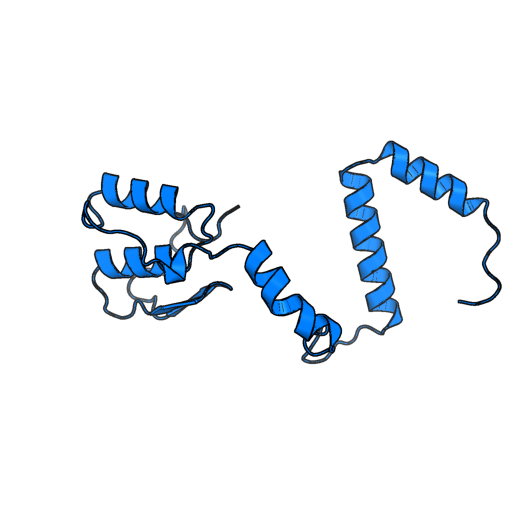 1 95 ? 4.779 -9.887 -18.158 1.00 90.12 95 PHE A N 1
ATOM 758 C CA . PHE A 1 95 ? 4.624 -8.490 -17.752 1.00 90.12 95 PHE A CA 1
ATOM 759 C C . PHE A 1 95 ? 5.610 -7.585 -18.500 1.00 90.12 95 PHE A C 1
ATOM 761 O O . PHE A 1 95 ? 6.545 -7.059 -17.889 1.00 90.12 95 PHE A O 1
ATOM 768 N N . PRO A 1 96 ? 5.444 -7.407 -19.824 1.00 87.06 96 PRO A N 1
ATOM 769 C CA . PRO A 1 96 ? 6.249 -6.448 -20.566 1.00 87.06 96 PRO A CA 1
ATOM 770 C C . PRO A 1 96 ? 5.931 -5.011 -20.097 1.00 87.06 96 PRO A C 1
ATOM 772 O O . PRO A 1 96 ? 4.831 -4.760 -19.602 1.00 87.06 96 PRO A O 1
ATOM 775 N N . PRO A 1 97 ? 6.846 -4.038 -20.277 1.00 82.81 97 PRO A N 1
ATOM 776 C CA . PRO A 1 97 ? 6.650 -2.653 -19.827 1.00 82.81 97 PRO A CA 1
ATOM 777 C C . PRO A 1 97 ? 5.385 -1.972 -20.376 1.00 82.81 97 PRO A C 1
ATOM 779 O O . PRO A 1 97 ? 4.817 -1.108 -19.713 1.00 82.81 97 PRO A O 1
ATOM 782 N N . PHE A 1 98 ? 4.945 -2.373 -21.573 1.00 89.00 98 PHE A N 1
ATOM 783 C CA . PHE A 1 98 ? 3.766 -1.847 -22.261 1.00 89.00 98 PHE A CA 1
ATOM 784 C C . PHE A 1 98 ? 2.885 -3.002 -22.768 1.00 89.00 98 PHE A C 1
ATOM 786 O O . PHE A 1 98 ? 2.935 -3.351 -23.948 1.00 89.00 98 PHE A O 1
ATOM 793 N N . PRO A 1 99 ? 2.085 -3.635 -21.890 1.00 87.81 99 PRO A N 1
ATOM 794 C CA . PRO A 1 99 ? 1.335 -4.848 -22.227 1.00 87.81 99 PRO A CA 1
ATOM 795 C C . PRO A 1 99 ? 0.161 -4.613 -23.188 1.00 87.81 99 PRO A C 1
ATOM 797 O O . PRO A 1 99 ? -0.340 -5.564 -23.776 1.00 87.81 99 PRO A O 1
ATOM 800 N N . PHE A 1 100 ? -0.261 -3.361 -23.376 1.00 90.88 100 PHE A N 1
ATOM 801 C CA . PHE A 1 100 ? -1.361 -2.980 -24.272 1.00 90.88 100 PHE A CA 1
ATOM 802 C C . PHE A 1 100 ? -0.878 -2.318 -25.571 1.00 90.88 100 PHE A C 1
ATOM 804 O O . PHE A 1 100 ? -1.660 -1.665 -26.257 1.00 90.88 100 PHE A O 1
ATOM 811 N N . GLY A 1 101 ? 0.404 -2.489 -25.905 1.00 88.38 101 GLY A N 1
ATOM 812 C CA . GLY A 1 101 ? 1.043 -1.832 -27.040 1.00 88.38 101 GLY A CA 1
ATOM 813 C C . GLY A 1 101 ? 1.658 -0.480 -26.678 1.00 88.38 101 GLY A C 1
ATOM 814 O O . GLY A 1 101 ? 1.394 0.098 -25.622 1.00 88.38 101 GLY A O 1
ATOM 815 N N . THR A 1 102 ? 2.543 -0.013 -27.553 1.00 91.75 102 THR A N 1
ATOM 816 C CA . THR A 1 102 ? 3.251 1.261 -27.434 1.00 91.75 102 THR A CA 1
ATOM 817 C C . THR A 1 102 ? 3.764 1.689 -28.805 1.00 91.75 102 THR A C 1
ATOM 819 O O . THR A 1 102 ? 4.072 0.831 -29.631 1.00 91.75 102 THR A O 1
ATOM 822 N N . ASP A 1 103 ? 3.881 2.998 -29.023 1.00 93.75 103 ASP A N 1
ATOM 823 C CA . ASP A 1 103 ? 4.523 3.565 -30.216 1.00 93.75 103 ASP A CA 1
ATOM 824 C C . ASP A 1 103 ? 6.060 3.542 -30.115 1.00 93.75 103 ASP A C 1
ATOM 826 O O . ASP A 1 103 ? 6.749 3.821 -31.093 1.00 93.75 103 ASP A O 1
ATOM 830 N N . PHE A 1 104 ? 6.610 3.216 -28.938 1.00 91.69 104 PHE A N 1
ATOM 831 C CA . PHE A 1 104 ? 8.053 3.070 -28.742 1.00 91.69 104 PHE A CA 1
ATOM 832 C C . PHE A 1 104 ? 8.585 1.826 -29.448 1.00 91.69 104 PHE A C 1
ATOM 834 O O . PHE A 1 104 ? 8.063 0.722 -29.258 1.00 91.69 104 PHE A O 1
ATOM 841 N N . SER A 1 105 ? 9.681 1.992 -30.185 1.00 91.69 105 SER A N 1
ATOM 842 C CA . SER A 1 105 ? 10.416 0.856 -30.730 1.00 91.69 105 SER A CA 1
ATOM 843 C C . SER A 1 105 ? 11.153 0.090 -29.614 1.00 91.69 105 SER A C 1
ATOM 845 O O . SER A 1 105 ? 11.357 0.614 -28.512 1.00 91.69 105 SER A O 1
ATOM 847 N N . PRO A 1 106 ? 11.588 -1.160 -29.853 1.00 88.19 106 PRO A N 1
ATOM 848 C CA . PRO A 1 106 ? 12.421 -1.892 -28.897 1.00 88.19 106 PRO A CA 1
ATOM 849 C C . PRO A 1 106 ? 13.688 -1.123 -28.484 1.00 88.19 106 PRO A C 1
ATOM 851 O O . PRO A 1 106 ? 14.077 -1.151 -27.312 1.00 88.19 106 PRO A O 1
ATOM 854 N N . GLU A 1 107 ? 14.299 -0.397 -29.422 1.00 91.94 107 GLU A N 1
ATOM 855 C CA . GLU A 1 107 ? 15.483 0.432 -29.182 1.00 91.94 107 GLU A CA 1
ATOM 856 C C . GLU A 1 107 ? 15.156 1.618 -28.266 1.00 91.94 107 GLU A C 1
ATOM 858 O O . GLU A 1 107 ? 15.913 1.901 -27.333 1.00 91.94 107 GLU A 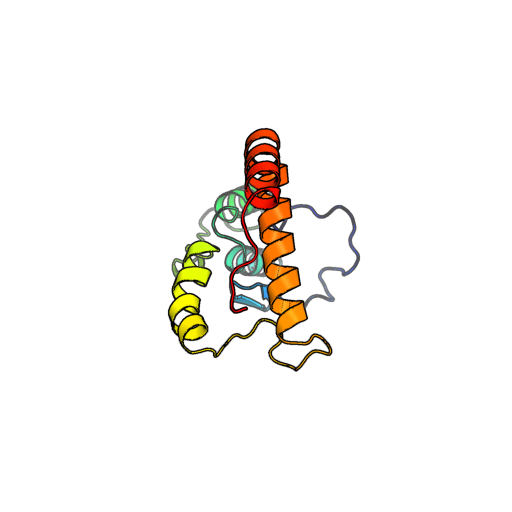O 1
ATOM 863 N N . ASP A 1 108 ? 14.001 2.266 -28.462 1.00 92.81 108 ASP A N 1
ATOM 864 C CA . ASP A 1 108 ? 13.536 3.352 -27.593 1.00 92.81 108 ASP A CA 1
ATOM 865 C C . ASP A 1 108 ? 13.356 2.871 -26.150 1.00 92.81 108 ASP A C 1
ATOM 867 O O . ASP A 1 108 ? 13.748 3.553 -25.197 1.00 92.81 108 ASP A O 1
ATOM 871 N N . LEU A 1 109 ? 12.793 1.672 -25.970 1.00 89.50 109 LEU A N 1
ATOM 872 C CA . LEU A 1 109 ? 12.594 1.072 -24.651 1.00 89.50 109 LEU A CA 1
ATOM 873 C C . LEU A 1 109 ? 13.926 0.792 -23.949 1.00 89.50 109 LEU A C 1
ATOM 875 O O . LEU A 1 109 ? 14.084 1.102 -22.760 1.00 89.50 109 LEU A O 1
ATOM 879 N N . GLN A 1 110 ? 14.896 0.246 -24.682 1.00 89.12 110 GLN A N 1
ATOM 880 C CA . GLN A 1 110 ? 16.236 -0.024 -24.166 1.00 89.12 110 GLN A CA 1
ATOM 881 C C . GLN A 1 110 ? 16.981 1.270 -23.811 1.00 89.12 110 GLN A C 1
ATOM 883 O O . GLN A 1 110 ? 17.607 1.361 -22.743 1.00 89.12 110 GLN A O 1
ATOM 888 N N . LEU A 1 111 ? 16.880 2.292 -24.664 1.00 92.62 111 LEU A N 1
ATOM 889 C CA . LEU A 1 111 ? 17.472 3.605 -24.427 1.00 92.62 111 LEU A CA 1
ATOM 890 C C . LEU A 1 111 ? 16.846 4.272 -23.197 1.00 92.62 111 LEU A C 1
ATOM 892 O O . LEU A 1 111 ? 17.566 4.724 -22.303 1.00 92.62 111 LEU A O 1
ATOM 896 N N . ALA A 1 112 ? 15.516 4.272 -23.096 1.00 90.00 112 ALA A N 1
ATOM 897 C CA . ALA A 1 112 ? 14.796 4.838 -21.961 1.00 90.00 112 ALA A CA 1
ATOM 898 C C . ALA A 1 112 ? 15.179 4.153 -20.639 1.00 90.00 112 ALA A C 1
ATOM 900 O O . ALA A 1 112 ? 15.392 4.830 -19.626 1.00 90.00 112 ALA A O 1
ATOM 901 N N . GLY A 1 113 ? 15.308 2.821 -20.641 1.00 88.50 113 GLY A N 1
ATOM 902 C CA . GLY A 1 113 ? 15.784 2.056 -19.486 1.00 88.50 113 GLY A CA 1
ATOM 903 C C . GLY A 1 113 ? 17.207 2.443 -19.072 1.00 88.50 113 GLY A C 1
ATOM 904 O O . GLY A 1 113 ? 17.456 2.743 -17.900 1.00 88.50 113 GLY A O 1
ATOM 905 N N . SER A 1 114 ? 18.121 2.524 -20.038 1.00 90.62 114 SER A N 1
ATOM 906 C CA . SER A 1 114 ? 19.523 2.897 -19.804 1.00 90.62 114 SER A CA 1
ATOM 907 C C . SER A 1 114 ? 19.659 4.322 -19.261 1.00 90.62 114 SER A C 1
ATOM 909 O O . SER A 1 114 ? 20.379 4.554 -18.287 1.00 90.62 114 SER A O 1
ATOM 911 N N . MET A 1 115 ? 18.904 5.271 -19.819 1.00 92.19 115 MET A N 1
ATOM 912 C CA . MET A 1 115 ? 18.893 6.668 -19.374 1.00 92.19 115 MET A CA 1
ATOM 913 C C . MET A 1 115 ? 18.336 6.823 -17.956 1.00 92.19 115 MET A C 1
ATOM 915 O O . MET A 1 115 ? 18.884 7.585 -17.156 1.00 92.19 115 MET A O 1
ATOM 919 N N . LYS A 1 116 ? 17.286 6.071 -17.596 1.00 90.62 116 LYS A N 1
ATOM 920 C CA . LYS A 1 116 ? 16.775 6.036 -16.214 1.00 90.62 116 LYS A CA 1
ATOM 921 C C . LYS A 1 116 ? 17.833 5.513 -15.242 1.00 90.62 116 LYS A C 1
ATOM 923 O O . LYS A 1 116 ? 18.042 6.123 -14.192 1.00 90.62 116 LYS A O 1
ATOM 928 N N . ALA A 1 117 ? 18.525 4.429 -15.598 1.00 88.81 117 ALA A N 1
ATOM 929 C CA . ALA A 1 117 ? 19.599 3.874 -14.777 1.00 88.81 117 ALA A CA 1
ATOM 930 C C . ALA A 1 117 ? 20.767 4.864 -14.612 1.00 88.81 117 ALA A C 1
ATOM 932 O O . ALA A 1 117 ? 21.281 5.031 -13.503 1.00 88.81 117 ALA A O 1
ATOM 933 N N . LEU A 1 118 ? 21.151 5.563 -15.684 1.00 90.69 118 LEU A N 1
ATOM 934 C CA . LEU A 1 118 ? 22.184 6.596 -15.642 1.00 90.69 118 LEU A CA 1
ATOM 935 C C . LEU A 1 118 ? 21.783 7.768 -14.734 1.00 90.69 118 LEU A C 1
ATOM 937 O O . LEU A 1 118 ? 22.558 8.152 -13.860 1.00 90.69 118 LEU A O 1
ATOM 941 N N . ASN A 1 119 ? 20.563 8.288 -14.880 1.00 91.62 119 ASN A N 1
ATOM 942 C CA . ASN A 1 119 ? 20.049 9.374 -14.038 1.00 91.62 119 ASN A CA 1
ATOM 943 C C . ASN A 1 119 ? 20.001 8.992 -12.551 1.00 91.62 119 ASN A C 1
ATOM 945 O O . ASN A 1 119 ? 20.346 9.805 -11.687 1.00 91.62 119 ASN A O 1
ATOM 949 N N . ALA A 1 120 ? 19.624 7.749 -12.238 1.00 90.06 120 ALA A N 1
ATOM 950 C CA . ALA A 1 120 ? 19.643 7.243 -10.868 1.00 90.06 120 ALA A CA 1
ATOM 951 C C . ALA A 1 120 ? 21.073 7.218 -10.297 1.00 90.06 120 ALA A C 1
ATOM 953 O O . ALA A 1 120 ? 21.299 7.706 -9.189 1.00 90.06 120 ALA A O 1
ATOM 954 N N . ARG A 1 121 ? 22.051 6.731 -11.076 1.00 88.50 121 ARG A N 1
ATOM 955 C CA . ARG A 1 121 ? 23.473 6.708 -10.684 1.00 88.50 121 ARG A CA 1
ATOM 956 C C . ARG A 1 121 ? 24.070 8.105 -10.528 1.00 88.50 121 ARG A C 1
ATOM 958 O O . ARG A 1 121 ? 24.826 8.337 -9.587 1.00 88.50 121 ARG A O 1
ATOM 965 N N . LEU A 1 122 ? 23.717 9.044 -11.406 1.00 90.31 122 LEU A N 1
ATOM 966 C CA . LEU A 1 122 ? 24.130 10.445 -11.287 1.00 90.31 122 LEU A CA 1
ATOM 967 C C . LEU A 1 122 ? 23.589 11.080 -10.003 1.00 90.31 122 LEU A C 1
ATOM 969 O O . LEU A 1 122 ? 24.309 11.817 -9.339 1.00 90.31 122 LEU A O 1
ATOM 973 N N . SER A 1 123 ? 22.355 10.746 -9.623 1.00 88.50 123 SER A N 1
ATOM 974 C CA . SER A 1 123 ? 21.723 11.270 -8.408 1.00 88.50 123 SER A CA 1
ATOM 975 C C . SER A 1 123 ? 22.331 10.685 -7.127 1.00 88.50 123 SER A C 1
ATOM 977 O O . SER A 1 123 ? 22.467 11.393 -6.132 1.00 88.50 123 SER A O 1
ATOM 979 N N . SER A 1 124 ? 22.722 9.405 -7.134 1.00 88.75 124 SER A N 1
ATOM 980 C CA . SER A 1 124 ? 23.322 8.740 -5.967 1.00 88.75 124 SER A CA 1
ATOM 981 C C . SER A 1 124 ? 24.838 8.925 -5.861 1.00 88.75 124 SER A C 1
ATOM 983 O O . SER A 1 124 ? 25.415 8.803 -4.782 1.00 88.75 124 SER A O 1
ATOM 985 N N . SER A 1 125 ? 25.529 9.090 -6.990 1.00 90.25 125 SER A N 1
ATOM 986 C CA . SER A 1 125 ? 26.992 8.987 -7.092 1.00 90.25 125 SER A CA 1
ATOM 987 C C . SER A 1 125 ? 27.538 9.803 -8.278 1.00 90.25 125 SER A C 1
ATOM 989 O O . SER A 1 125 ? 28.144 9.234 -9.195 1.00 90.25 125 SER A O 1
ATOM 991 N N . PRO A 1 126 ? 27.365 11.137 -8.278 1.00 87.62 126 PRO A N 1
ATOM 992 C CA . PRO A 1 126 ? 27.608 11.980 -9.451 1.00 87.62 126 PRO A CA 1
ATOM 993 C C . PRO A 1 126 ? 29.053 11.902 -9.959 1.00 87.62 126 PRO A C 1
ATOM 995 O O . PRO A 1 126 ? 29.283 11.596 -11.125 1.00 87.62 126 PRO A O 1
ATOM 998 N N . VAL A 1 127 ? 30.041 12.083 -9.074 1.00 90.44 127 VAL A N 1
ATOM 999 C CA . VAL A 1 127 ? 31.469 12.127 -9.446 1.00 90.44 127 VAL A CA 1
ATOM 1000 C C . VAL A 1 127 ? 31.949 10.806 -10.055 1.00 90.44 127 VAL A C 1
ATOM 1002 O O . VAL A 1 127 ? 32.564 10.801 -11.118 1.00 90.44 127 VAL A O 1
ATOM 1005 N N . LYS A 1 128 ? 31.633 9.669 -9.419 1.00 89.56 128 LYS A N 1
ATOM 1006 C CA . LYS A 1 128 ? 32.017 8.338 -9.924 1.00 89.56 128 LYS A CA 1
ATOM 1007 C C . LYS A 1 128 ? 31.391 8.049 -11.287 1.00 89.56 128 LYS A C 1
ATOM 1009 O O . LYS A 1 128 ? 32.046 7.474 -12.150 1.00 89.56 128 LYS A O 1
ATOM 1014 N N . THR A 1 129 ? 30.140 8.461 -11.471 1.00 88.50 129 THR A N 1
ATOM 1015 C CA . THR A 1 129 ? 29.412 8.249 -12.724 1.00 88.50 129 THR A CA 1
ATOM 1016 C C . THR A 1 129 ? 30.013 9.076 -13.858 1.00 88.50 129 THR A C 1
ATOM 1018 O O . THR A 1 129 ? 30.238 8.527 -14.931 1.00 88.50 129 THR A O 1
ATOM 1021 N N . VAL A 1 130 ? 30.357 10.348 -13.616 1.00 89.12 130 VAL A N 1
ATOM 1022 C CA . VAL A 1 130 ? 31.017 11.215 -14.613 1.00 89.12 130 VAL A CA 1
ATOM 1023 C C . VAL A 1 130 ? 32.393 10.675 -15.011 1.00 89.12 130 VAL A C 1
ATOM 1025 O O . VAL A 1 130 ? 32.690 10.602 -16.199 1.00 89.12 130 VAL A O 1
ATOM 1028 N N . ILE A 1 131 ? 33.213 10.238 -14.047 1.00 89.69 131 ILE A N 1
ATOM 1029 C CA . ILE A 1 131 ? 34.527 9.633 -14.336 1.00 89.69 131 ILE A CA 1
ATOM 1030 C C . ILE A 1 131 ? 34.374 8.368 -15.191 1.00 89.69 131 ILE A C 1
ATOM 1032 O O . ILE A 1 131 ? 35.105 8.195 -16.163 1.00 89.69 131 ILE A O 1
ATOM 1036 N N . GLY A 1 132 ? 33.411 7.502 -14.857 1.00 88.50 132 GLY A N 1
ATOM 1037 C CA . GLY A 1 132 ? 33.115 6.308 -15.652 1.00 88.50 132 GLY A CA 1
ATOM 1038 C C . GLY A 1 132 ? 32.691 6.647 -17.082 1.00 88.50 132 GLY A C 1
ATOM 1039 O O . GLY A 1 132 ? 33.184 6.036 -18.022 1.00 88.50 132 GLY A O 1
ATOM 1040 N N . LEU A 1 133 ? 31.846 7.666 -17.255 1.00 86.75 133 LEU A N 1
ATOM 1041 C CA . LEU A 1 133 ? 31.393 8.138 -18.568 1.00 86.75 133 LEU A CA 1
ATOM 1042 C C . LEU A 1 133 ? 32.549 8.671 -19.419 1.00 86.75 133 LEU A C 1
ATOM 1044 O O . LEU A 1 133 ? 32.660 8.321 -20.589 1.00 86.75 133 LEU A O 1
ATOM 1048 N N . LEU A 1 134 ? 33.440 9.467 -18.818 1.00 87.88 134 LEU A N 1
ATOM 1049 C CA . LEU A 1 134 ? 34.648 9.945 -19.489 1.00 87.88 134 LEU A CA 1
ATOM 1050 C C . LEU A 1 134 ? 35.543 8.783 -19.925 1.00 87.88 134 LEU A C 1
ATOM 1052 O O . LEU A 1 134 ? 36.073 8.820 -21.027 1.00 87.88 134 LEU A O 1
ATOM 1056 N N . ALA A 1 135 ? 35.683 7.739 -19.104 1.00 87.38 135 ALA A N 1
ATOM 1057 C CA . ALA A 1 135 ? 36.461 6.558 -19.469 1.00 87.38 135 ALA A CA 1
ATOM 1058 C C . ALA A 1 135 ? 35.847 5.777 -20.648 1.00 87.38 135 ALA A C 1
ATOM 1060 O O . ALA A 1 135 ? 36.593 5.282 -21.491 1.00 87.38 135 ALA A O 1
ATOM 1061 N N . GLU A 1 136 ? 34.514 5.691 -20.742 1.00 85.81 136 GLU A N 1
ATOM 1062 C CA . GLU A 1 136 ? 33.824 5.059 -21.881 1.00 85.81 136 GLU A CA 1
ATOM 1063 C C . GLU A 1 136 ? 34.003 5.844 -23.190 1.00 85.81 136 GLU A C 1
ATOM 1065 O O . GLU A 1 136 ? 34.119 5.228 -24.245 1.00 85.81 136 GLU A O 1
ATOM 1070 N N . LEU A 1 137 ? 34.111 7.181 -23.146 1.00 83.81 137 LEU A N 1
ATOM 1071 C CA . LEU A 1 137 ? 34.375 8.002 -24.343 1.00 83.81 137 LEU A CA 1
ATOM 1072 C C . LEU A 1 137 ? 35.726 7.693 -25.009 1.00 83.81 137 LEU A C 1
ATOM 1074 O O . LEU A 1 137 ? 35.901 7.975 -26.192 1.00 83.81 137 LEU A O 1
ATOM 1078 N N . PHE A 1 138 ? 36.676 7.120 -24.263 1.00 87.00 138 PHE A N 1
ATOM 1079 C CA . PHE A 1 138 ? 37.981 6.699 -24.781 1.00 87.00 138 PHE A CA 1
ATOM 1080 C C . PHE A 1 138 ? 38.033 5.216 -25.175 1.00 87.00 138 PHE A C 1
ATOM 1082 O O . PHE A 1 138 ? 39.083 4.744 -25.617 1.00 87.00 138 PHE A O 1
ATOM 1089 N N . ARG A 1 139 ? 36.935 4.461 -25.028 1.00 84.06 139 ARG A N 1
ATOM 1090 C CA . ARG A 1 139 ? 36.864 3.077 -25.511 1.00 84.06 139 ARG A CA 1
ATOM 1091 C C . ARG A 1 139 ? 36.485 3.034 -26.988 1.00 84.06 139 ARG A C 1
ATOM 1093 O O . ARG A 1 139 ? 35.711 3.851 -27.477 1.00 84.06 139 ARG A O 1
ATOM 1100 N N . SER A 1 140 ? 37.039 2.060 -27.705 1.00 80.19 140 SER A N 1
ATOM 1101 C CA . SER A 1 140 ? 36.672 1.809 -29.095 1.00 80.19 140 SER A CA 1
ATOM 1102 C C . SER A 1 140 ? 35.224 1.328 -29.186 1.00 80.19 140 SER A C 1
ATOM 1104 O O . SER A 1 140 ? 34.766 0.541 -28.356 1.00 80.19 140 SER A O 1
ATOM 1106 N N . ILE A 1 141 ? 34.513 1.792 -30.215 1.00 75.62 141 ILE A N 1
ATOM 1107 C CA . ILE A 1 141 ? 33.147 1.349 -30.502 1.00 75.62 141 ILE A CA 1
ATOM 1108 C C . ILE A 1 141 ? 33.196 -0.166 -30.774 1.00 75.62 141 ILE A C 1
ATOM 1110 O O . ILE A 1 141 ? 33.997 -0.593 -31.614 1.00 75.62 141 ILE A O 1
ATOM 1114 N N . PRO A 1 142 ? 32.406 -0.995 -30.068 1.00 74.69 142 PRO A N 1
ATOM 1115 C CA . PRO A 1 142 ? 32.378 -2.431 -30.315 1.00 74.69 142 PRO A CA 1
ATOM 1116 C C . PRO A 1 142 ? 31.918 -2.719 -31.751 1.00 74.69 142 PRO A C 1
ATOM 1118 O O . PRO A 1 142 ? 31.043 -2.043 -32.285 1.00 74.69 142 PRO A O 1
ATOM 1121 N N . ALA A 1 143 ? 32.521 -3.729 -32.383 1.00 71.44 143 ALA A N 1
ATOM 1122 C CA . ALA A 1 143 ? 32.315 -4.039 -33.802 1.00 71.44 143 ALA A CA 1
ATOM 1123 C C . ALA A 1 143 ? 30.918 -4.607 -34.135 1.00 71.44 143 ALA A C 1
ATOM 1125 O O . ALA A 1 143 ? 30.587 -4.755 -35.309 1.00 71.44 143 ALA A O 1
ATOM 1126 N N . SER A 1 144 ? 30.095 -4.908 -33.130 1.00 61.75 144 SER A N 1
ATOM 1127 C CA . SER A 1 144 ? 28.693 -5.288 -33.301 1.00 61.75 144 SER A CA 1
ATOM 1128 C C . SER A 1 144 ? 27.851 -4.733 -32.154 1.00 61.75 144 SER A C 1
ATOM 1130 O O . SER A 1 144 ? 28.238 -4.878 -30.990 1.00 61.75 144 SER A O 1
ATOM 1132 N N . ALA A 1 145 ? 26.728 -4.114 -32.517 1.00 48.19 145 ALA A N 1
ATOM 1133 C CA . ALA A 1 145 ? 25.642 -3.727 -31.621 1.00 48.19 145 ALA A CA 1
ATOM 1134 C C . ALA A 1 145 ? 24.722 -4.920 -31.339 1.00 48.19 145 ALA A C 1
ATOM 1136 O O . ALA A 1 145 ? 24.552 -5.748 -32.265 1.00 48.19 145 ALA A O 1
#